Protein AF-A0A0F8XNF4-F1 (afdb_monomer)

Secondary structure (DSSP, 8-state):
----PEEEEEEEETTEEEEEETTSTTPPEEPS--TTS-HHHHHHHHHHH-TTEEEEETTT--

pLDDT: mean 81.64, std 9.49, range [46.16, 90.75]

Nearest PDB structures (foldseek):
  3bex-assembly2_C  TM=5.206E-01  e=2.665E+00  unclassified
  3djc-assembly2_D  TM=5.183E-01  e=6.423E+00  Legionella pneumophila subsp. pneumophila str. Philadelphia 1
  5tkw-assembly1_A-2  TM=4.016E-01  e=5.610E+00  Klebsiella pneumoniae subsp. pneumoniae NTUH-K2044

Sequence (62 aa):
MTDNRQRIWLDWTPEGWLAKADFTDGEWAPTSWTHLAEAEQVKRNLEAINPGYRVVVAGVER

Solvent-accessible surface area (backbone atoms only — not comparable to full-atom values): 3823 Å² total; per-residue (Å²): 134,82,86,80,54,54,44,30,40,34,45,84,49,100,90,16,41,33,38,30,45,77,83,57,82,79,56,70,42,82,43,100,52,58,75,84,62,52,70,70,58,52,40,53,52,52,29,70,78,37,73,75,39,42,64,41,44,63,94,76,57,132

Mean predicted aligned error: 5.59 Å

Structure (mmCIF, N/CA/C/O backbone):
data_AF-A0A0F8XNF4-F1
#
_entry.id   AF-A0A0F8XNF4-F1
#
loop_
_atom_site.group_PDB
_atom_site.id
_atom_site.type_symbol
_atom_site.label_atom_id
_atom_site.label_alt_id
_atom_site.label_comp_id
_atom_site.label_asym_id
_atom_site.label_entity_id
_atom_site.label_seq_id
_atom_site.pdbx_PDB_ins_code
_atom_site.Cartn_x
_atom_site.Cartn_y
_atom_site.Cartn_z
_atom_site.occupancy
_atom_site.B_iso_or_equiv
_atom_site.auth_seq_id
_atom_site.auth_comp_id
_atom_site.auth_asym_id
_atom_site.auth_atom_id
_atom_site.pdbx_PDB_model_num
ATOM 1 N N . MET A 1 1 ? -19.836 -0.415 -16.890 1.00 46.16 1 MET A N 1
ATOM 2 C CA . MET A 1 1 ? -18.960 -1.586 -17.102 1.00 46.16 1 MET A CA 1
ATOM 3 C C . MET A 1 1 ? -18.248 -1.843 -15.790 1.00 46.16 1 MET A C 1
ATOM 5 O O . MET A 1 1 ? -17.687 -0.899 -15.251 1.00 46.16 1 MET A O 1
ATOM 9 N N . THR A 1 2 ? -18.361 -3.042 -15.226 1.00 66.44 2 THR A N 1
ATOM 10 C CA . THR A 1 2 ? -17.708 -3.393 -13.956 1.00 66.44 2 THR A CA 1
ATOM 11 C C . THR A 1 2 ? -16.217 -3.606 -14.215 1.00 66.44 2 THR A C 1
ATOM 13 O O . THR A 1 2 ? -15.868 -4.343 -15.136 1.00 66.44 2 THR A O 1
ATOM 16 N N . ASP A 1 3 ? -15.343 -2.933 -13.462 1.00 73.94 3 ASP A N 1
ATOM 17 C CA . ASP A 1 3 ? -13.900 -3.189 -13.523 1.00 73.94 3 ASP A CA 1
ATOM 18 C C . ASP A 1 3 ? -13.629 -4.585 -12.939 1.00 73.94 3 ASP A C 1
ATOM 20 O O . ASP A 1 3 ? -13.793 -4.803 -11.737 1.00 73.94 3 ASP A O 1
ATOM 24 N N . ASN A 1 4 ? -13.276 -5.529 -13.816 1.00 79.00 4 ASN A N 1
ATOM 25 C CA . ASN A 1 4 ? -13.020 -6.933 -13.487 1.00 79.00 4 ASN A CA 1
ATOM 26 C C . ASN A 1 4 ? -11.522 -7.232 -13.300 1.00 79.00 4 ASN A C 1
ATOM 28 O 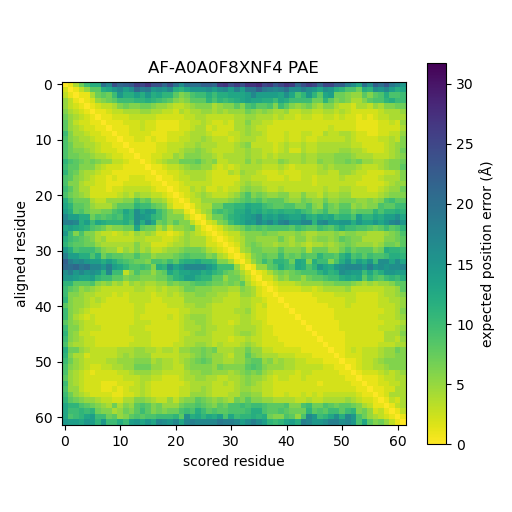O . ASN A 1 4 ? -11.134 -8.401 -13.276 1.00 79.00 4 ASN A O 1
ATOM 32 N N . ARG A 1 5 ? -10.662 -6.208 -13.218 1.00 85.44 5 ARG A N 1
ATOM 33 C CA . ARG A 1 5 ? -9.238 -6.424 -12.943 1.00 85.44 5 ARG A CA 1
ATOM 34 C C . ARG A 1 5 ? -9.044 -7.013 -11.547 1.00 85.44 5 ARG A C 1
ATOM 36 O O . ARG A 1 5 ? -9.780 -6.690 -10.612 1.00 85.44 5 ARG A O 1
ATOM 43 N N . GLN A 1 6 ? -8.025 -7.858 -11.417 1.00 87.25 6 GLN A N 1
ATOM 44 C CA . GLN A 1 6 ? -7.570 -8.353 -10.118 1.00 87.25 6 GLN A CA 1
ATOM 45 C C . GLN A 1 6 ? -7.100 -7.184 -9.251 1.00 87.25 6 GLN A C 1
ATOM 47 O O . GLN A 1 6 ? -6.608 -6.174 -9.772 1.00 87.25 6 GLN A O 1
ATOM 52 N N . ARG A 1 7 ? -7.256 -7.306 -7.931 1.00 88.81 7 ARG A N 1
ATOM 53 C CA . ARG A 1 7 ? -6.967 -6.207 -7.014 1.00 88.81 7 ARG A CA 1
ATOM 54 C C . ARG A 1 7 ? -5.639 -6.400 -6.303 1.00 88.81 7 ARG A C 1
ATOM 56 O O . ARG A 1 7 ? -5.242 -7.517 -5.972 1.00 88.81 7 ARG A O 1
ATOM 63 N N . ILE A 1 8 ? -4.983 -5.275 -6.054 1.00 90.12 8 ILE A N 1
ATOM 64 C CA . ILE A 1 8 ? -3.919 -5.141 -5.066 1.00 90.12 8 ILE A CA 1
ATOM 65 C C . ILE A 1 8 ? -4.479 -4.260 -3.956 1.00 90.12 8 ILE A C 1
ATOM 67 O O . ILE A 1 8 ? -4.751 -3.080 -4.160 1.00 90.12 8 ILE A O 1
ATOM 71 N N . TRP A 1 9 ? -4.680 -4.843 -2.789 1.00 90.50 9 TRP A N 1
ATOM 72 C CA . TRP A 1 9 ? -5.053 -4.131 -1.582 1.00 90.50 9 TRP A CA 1
ATOM 73 C C . TRP A 1 9 ? -3.833 -3.400 -1.046 1.00 90.50 9 TRP A C 1
ATOM 75 O O . TRP A 1 9 ? -2.748 -3.975 -0.997 1.00 90.50 9 TRP A O 1
ATOM 85 N N . LEU A 1 10 ? -4.017 -2.142 -0.668 1.00 90.38 10 LEU A N 1
ATOM 86 C CA . LEU A 1 10 ? -2.995 -1.283 -0.089 1.00 90.38 10 LEU A CA 1
ATOM 87 C C . LEU A 1 10 ? -3.456 -0.850 1.302 1.00 90.38 10 LEU A C 1
ATOM 89 O O . LEU A 1 10 ? -4.548 -0.295 1.427 1.00 90.38 10 LEU A O 1
ATOM 93 N N . ASP A 1 11 ? -2.633 -1.087 2.320 1.00 90.75 11 ASP A N 1
ATOM 94 C CA . ASP A 1 11 ? -2.931 -0.713 3.705 1.00 90.75 11 ASP A CA 1
ATOM 95 C C . ASP A 1 11 ? -1.750 0.014 4.357 1.00 90.75 11 ASP A C 1
ATOM 97 O O . ASP A 1 11 ? -0.583 -0.247 4.040 1.00 90.75 11 ASP A O 1
ATOM 101 N N . TRP A 1 12 ? -2.058 0.961 5.243 1.00 87.56 12 TRP A N 1
ATOM 102 C CA . TRP A 1 12 ? -1.052 1.756 5.942 1.00 87.56 12 TRP A CA 1
ATOM 103 C C . TRP A 1 12 ? -0.735 1.147 7.301 1.00 87.56 12 TRP A C 1
ATOM 105 O O . TRP A 1 12 ? -1.626 0.853 8.096 1.00 87.56 12 TRP A O 1
ATOM 115 N N . THR A 1 13 ? 0.553 1.054 7.611 1.00 85.12 13 THR A N 1
ATOM 116 C CA . THR A 1 13 ? 1.042 0.714 8.946 1.00 85.12 13 THR A CA 1
ATOM 117 C C . THR A 1 13 ? 2.022 1.777 9.436 1.00 85.12 13 THR A C 1
ATOM 119 O O . THR A 1 13 ? 2.597 2.506 8.622 1.00 85.12 13 THR A O 1
ATOM 122 N N . PRO A 1 14 ? 2.306 1.841 10.750 1.00 84.50 14 PRO A N 1
ATOM 123 C CA . PRO A 1 14 ? 3.375 2.691 11.267 1.00 84.50 14 PRO A CA 1
ATOM 124 C C . PRO A 1 14 ? 4.744 2.438 10.617 1.00 84.50 14 PRO A C 1
ATOM 126 O O . PRO A 1 14 ? 5.576 3.341 10.627 1.00 84.50 14 PRO A O 1
ATOM 129 N N . GLU A 1 15 ? 4.969 1.249 10.042 1.00 80.94 15 GLU A N 1
ATOM 130 C CA . GLU A 1 15 ? 6.205 0.839 9.359 1.00 80.94 15 GLU A CA 1
ATOM 131 C C . GLU A 1 15 ? 6.229 1.175 7.854 1.00 80.94 15 GLU A C 1
ATOM 133 O O . GLU A 1 15 ? 7.249 0.994 7.194 1.00 80.94 15 GLU A O 1
ATOM 138 N N . GLY A 1 16 ? 5.129 1.704 7.30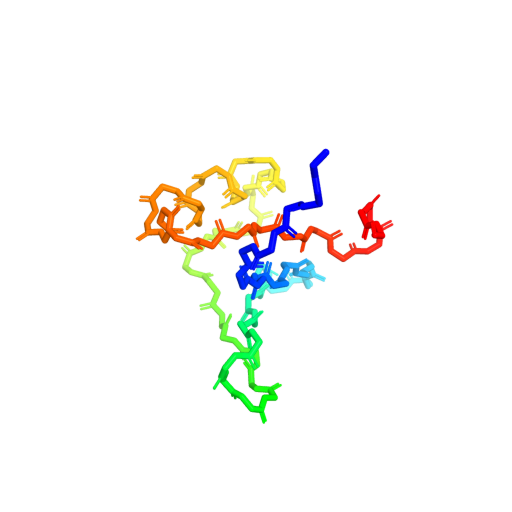6 1.00 86.19 16 GLY A N 1
ATOM 139 C CA . GLY A 1 16 ? 4.986 2.048 5.892 1.00 86.19 16 GLY A CA 1
ATOM 140 C C . GLY A 1 16 ? 3.798 1.354 5.229 1.00 86.19 16 GLY A C 1
ATOM 141 O O . GLY A 1 16 ? 2.864 0.890 5.887 1.00 86.19 16 GLY A O 1
ATOM 142 N N . TRP A 1 17 ? 3.824 1.309 3.899 1.00 90.00 17 TRP A N 1
ATOM 143 C CA . TRP A 1 17 ? 2.743 0.746 3.094 1.00 90.00 17 TRP A CA 1
ATOM 144 C C . TRP A 1 17 ? 2.918 -0.760 2.886 1.00 90.00 17 TRP A C 1
ATOM 146 O O . TRP A 1 17 ? 3.990 -1.229 2.490 1.00 90.00 17 TRP A O 1
ATOM 156 N N . LEU A 1 18 ? 1.845 -1.519 3.091 1.00 89.62 18 LEU A N 1
ATOM 157 C CA . LEU A 1 18 ? 1.778 -2.945 2.786 1.00 89.62 18 LEU A CA 1
ATOM 158 C C . LEU A 1 18 ? 0.864 -3.169 1.585 1.00 89.62 18 LEU A C 1
ATOM 160 O O . LEU A 1 18 ? -0.168 -2.513 1.471 1.00 89.62 18 LEU A O 1
ATOM 164 N N . ALA A 1 19 ? 1.220 -4.113 0.712 1.00 88.75 19 ALA A N 1
ATOM 165 C CA . ALA A 1 19 ? 0.379 -4.520 -0.409 1.00 88.75 19 ALA A CA 1
ATOM 166 C C . ALA A 1 19 ? 0.073 -6.019 -0.376 1.00 88.75 19 ALA A C 1
ATOM 168 O O . ALA A 1 19 ? 0.927 -6.831 -0.021 1.00 88.75 19 ALA A O 1
ATOM 169 N N . LYS A 1 20 ? -1.142 -6.387 -0.782 1.00 89.00 20 LYS A N 1
ATOM 170 C CA . LYS A 1 20 ? -1.591 -7.776 -0.910 1.00 89.00 20 LYS A CA 1
ATOM 171 C C . LYS A 1 20 ? -2.407 -7.936 -2.179 1.00 89.00 20 LYS A C 1
ATOM 173 O O . LYS A 1 20 ? -3.386 -7.222 -2.372 1.00 89.00 20 LYS A O 1
ATOM 178 N N . ALA A 1 21 ? -2.036 -8.878 -3.034 1.00 85.25 21 ALA A N 1
ATOM 179 C CA . ALA A 1 21 ? -2.797 -9.162 -4.242 1.00 85.25 21 ALA A CA 1
ATOM 180 C C . ALA A 1 21 ? -3.810 -10.290 -4.008 1.00 85.25 21 ALA A C 1
ATOM 182 O O . ALA A 1 21 ? -3.598 -11.160 -3.165 1.00 85.25 21 ALA A O 1
ATOM 183 N N . ASP A 1 22 ? -4.895 -10.316 -4.783 1.00 80.94 22 ASP A N 1
ATOM 184 C CA . ASP A 1 22 ? -5.923 -11.365 -4.662 1.00 80.94 22 ASP A CA 1
ATOM 185 C C . ASP A 1 22 ? -5.375 -12.793 -4.918 1.00 80.94 22 ASP A C 1
ATOM 187 O O . ASP A 1 22 ? -5.967 -13.765 -4.460 1.00 80.94 22 ASP A O 1
ATOM 191 N N . PHE A 1 23 ? -4.246 -12.943 -5.623 1.00 74.81 23 PHE A N 1
ATOM 192 C CA . PHE A 1 23 ? -3.647 -14.243 -5.965 1.00 74.81 23 PHE A CA 1
ATOM 193 C C . PHE A 1 23 ? -2.524 -14.703 -5.019 1.00 74.81 23 PHE A C 1
ATOM 195 O O . PHE A 1 23 ? -2.065 -15.835 -5.149 1.00 74.81 23 PHE A O 1
ATOM 202 N N . THR A 1 24 ? -2.062 -13.865 -4.081 1.00 68.88 24 THR A N 1
ATOM 203 C CA . THR A 1 24 ?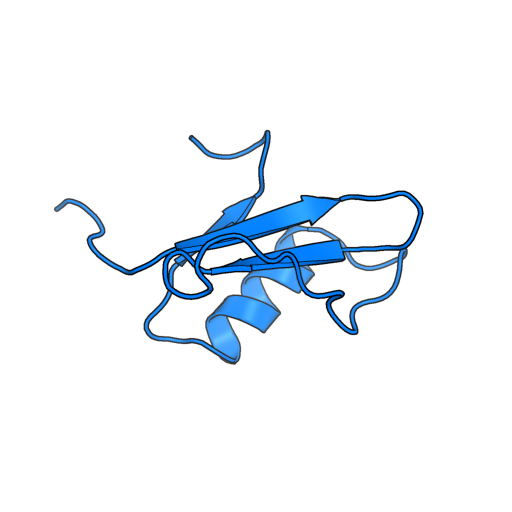 -0.987 -14.232 -3.132 1.00 68.88 24 THR A CA 1
ATOM 204 C C . THR A 1 24 ? -1.498 -14.989 -1.902 1.00 68.88 24 THR A C 1
ATOM 206 O O . THR A 1 24 ? -0.798 -15.078 -0.899 1.00 68.88 24 THR A O 1
ATOM 209 N N . ASP A 1 25 ? -2.727 -15.507 -1.967 1.00 64.69 25 ASP A N 1
ATOM 210 C CA . ASP A 1 25 ? -3.374 -16.384 -0.980 1.00 64.69 25 ASP A CA 1
ATOM 211 C C . ASP A 1 25 ? -3.214 -15.965 0.492 1.00 64.69 25 ASP A C 1
ATOM 213 O O . ASP A 1 25 ? -3.152 -16.787 1.400 1.00 64.69 25 ASP A O 1
ATOM 217 N N . GLY A 1 26 ? -3.153 -14.657 0.759 1.00 65.25 26 GLY A N 1
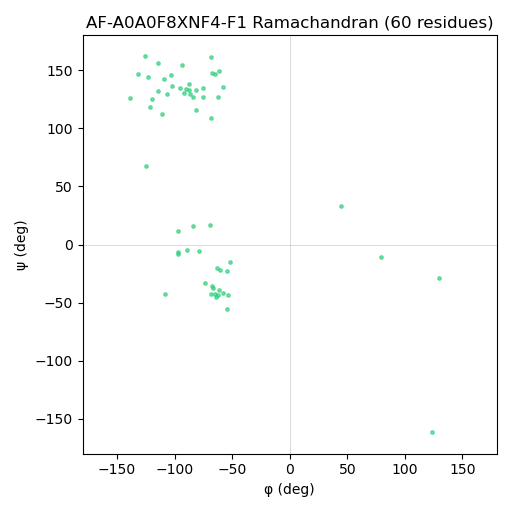ATOM 218 C CA . GLY A 1 26 ? -3.186 -14.158 2.131 1.00 65.25 26 GLY A CA 1
ATOM 219 C C . GLY A 1 26 ? -2.095 -13.175 2.517 1.00 65.25 26 GLY A C 1
ATOM 220 O O . GLY A 1 26 ? -2.363 -12.337 3.382 1.00 65.25 26 GLY A O 1
ATOM 221 N N . GLU A 1 27 ? -0.920 -13.245 1.896 1.00 79.00 27 GLU A N 1
ATOM 222 C CA . GLU A 1 27 ? 0.265 -12.595 2.457 1.00 79.00 27 GLU A CA 1
ATOM 223 C C . GLU A 1 27 ? 0.398 -11.130 2.033 1.00 79.00 27 GLU A C 1
ATOM 225 O O . GLU A 1 27 ? 0.315 -10.780 0.852 1.00 79.00 27 GLU A O 1
ATOM 230 N N . TRP A 1 28 ? 0.591 -10.272 3.037 1.00 83.88 28 TRP A N 1
ATOM 231 C CA . TRP A 1 28 ? 0.956 -8.873 2.863 1.00 83.88 28 TRP A CA 1
ATOM 232 C C . TRP A 1 28 ? 2.468 -8.770 2.698 1.00 83.88 28 TRP A C 1
ATOM 234 O O . TRP A 1 28 ? 3.220 -9.244 3.549 1.00 83.88 28 TRP A O 1
ATOM 244 N N . ALA A 1 29 ? 2.906 -8.119 1.626 1.00 81.38 29 ALA A N 1
ATOM 245 C CA . ALA A 1 29 ? 4.309 -7.827 1.393 1.00 81.38 29 ALA A CA 1
ATOM 246 C C . ALA A 1 29 ? 4.601 -6.357 1.732 1.00 81.38 29 ALA A C 1
ATOM 248 O O . ALA A 1 29 ? 3.823 -5.474 1.337 1.00 81.38 29 ALA A O 1
ATOM 249 N N . PRO A 1 30 ? 5.717 -6.067 2.428 1.00 79.06 30 PRO A N 1
ATOM 250 C CA . PRO A 1 30 ? 6.165 -4.701 2.606 1.00 79.06 30 PRO A CA 1
ATOM 251 C C . PRO A 1 30 ? 6.476 -4.119 1.242 1.00 79.06 30 PRO A C 1
ATOM 253 O O . PRO A 1 30 ? 7.230 -4.683 0.444 1.00 79.06 30 PRO A O 1
ATOM 256 N N . THR A 1 31 ? 5.879 -2.975 0.970 1.00 79.00 31 THR A N 1
ATOM 257 C CA . THR A 1 31 ? 6.206 -2.255 -0.240 1.00 79.00 31 THR A CA 1
ATOM 258 C C . THR A 1 31 ? 7.390 -1.347 0.038 1.00 79.00 31 THR A C 1
ATOM 260 O O . THR A 1 31 ? 7.463 -0.719 1.089 1.00 79.00 31 THR A O 1
ATOM 263 N N . SER A 1 32 ? 8.348 -1.259 -0.885 1.00 67.88 32 SER A N 1
ATOM 264 C CA . SER A 1 32 ? 9.573 -0.466 -0.687 1.00 67.88 32 SER A CA 1
ATOM 265 C C . SER A 1 32 ? 9.338 1.058 -0.670 1.00 67.88 32 SER A C 1
ATOM 267 O O . SER A 1 32 ? 10.281 1.827 -0.858 1.00 67.88 32 SER A O 1
ATOM 269 N N . TRP A 1 33 ? 8.097 1.517 -0.485 1.00 71.88 33 TRP A N 1
ATOM 270 C CA . TRP A 1 33 ? 7.744 2.927 -0.381 1.00 71.88 33 TRP A CA 1
ATOM 271 C C . TRP A 1 33 ? 7.772 3.365 1.080 1.00 71.88 33 TRP A C 1
ATOM 273 O O . TRP A 1 33 ? 7.228 2.720 1.971 1.00 71.88 33 TRP A O 1
ATOM 283 N N . THR A 1 34 ? 8.457 4.476 1.321 1.00 65.38 34 THR A N 1
ATOM 284 C CA . THR A 1 34 ? 8.733 4.982 2.663 1.00 65.38 34 THR A CA 1
ATOM 285 C C . THR A 1 34 ? 7.464 5.481 3.361 1.00 65.38 34 THR A C 1
ATOM 287 O O . THR A 1 34 ? 6.479 5.844 2.718 1.00 65.38 34 THR A O 1
ATOM 290 N N . HIS A 1 35 ? 7.529 5.603 4.690 1.00 67.00 35 HIS A N 1
ATOM 291 C CA . HIS A 1 35 ? 6.501 6.191 5.566 1.00 67.00 35 HIS A CA 1
ATOM 292 C C . HIS A 1 35 ? 6.028 7.599 5.150 1.00 67.00 35 HIS A C 1
ATOM 294 O O . HIS A 1 35 ? 5.030 8.094 5.665 1.00 67.00 35 HIS A O 1
ATOM 300 N N . LEU A 1 36 ? 6.772 8.267 4.264 1.00 73.12 36 LEU A N 1
ATOM 301 C CA . LEU A 1 36 ? 6.536 9.641 3.826 1.00 73.12 36 LEU A CA 1
ATOM 302 C C . LEU A 1 36 ? 5.754 9.728 2.506 1.00 73.12 36 LEU A C 1
ATOM 304 O O . LEU A 1 36 ? 5.428 10.830 2.072 1.00 73.12 36 LEU A O 1
ATOM 308 N N . ALA A 1 37 ? 5.487 8.603 1.836 1.00 83.44 37 ALA A N 1
ATOM 309 C CA . ALA A 1 37 ? 4.767 8.598 0.568 1.00 83.44 37 ALA A CA 1
ATOM 310 C C . ALA A 1 37 ? 3.246 8.681 0.780 1.00 83.44 37 ALA A C 1
ATOM 312 O O . ALA A 1 37 ? 2.676 7.922 1.564 1.00 83.44 37 ALA A O 1
ATOM 313 N N . GLU A 1 38 ? 2.579 9.567 0.038 1.00 88.06 38 GLU A N 1
ATOM 314 C CA . GLU A 1 38 ? 1.115 9.660 0.027 1.00 88.06 38 GLU A CA 1
ATOM 315 C C . GLU A 1 38 ? 0.471 8.423 -0.620 1.00 88.06 38 GLU A C 1
ATOM 317 O O . GLU A 1 38 ? 1.000 7.871 -1.590 1.00 88.06 38 GLU A O 1
ATOM 322 N N . ALA A 1 39 ? -0.715 8.036 -0.138 1.00 85.44 39 ALA A N 1
ATOM 323 C CA . ALA A 1 39 ? -1.459 6.869 -0.625 1.00 85.44 39 ALA A CA 1
ATOM 324 C C . ALA A 1 39 ? -1.674 6.895 -2.150 1.00 85.44 39 ALA A C 1
ATOM 326 O O . ALA A 1 39 ? -1.450 5.897 -2.830 1.00 85.44 39 ALA A O 1
ATOM 327 N N . GLU A 1 40 ? -2.036 8.057 -2.700 1.00 88.25 40 GLU A N 1
ATOM 328 C CA . GLU A 1 40 ? -2.226 8.272 -4.141 1.00 88.25 40 GLU A CA 1
ATOM 329 C C . GLU A 1 40 ? -0.943 8.039 -4.949 1.00 88.25 40 GLU A C 1
ATOM 331 O O . GLU A 1 40 ? -0.979 7.463 -6.037 1.00 88.25 40 GLU A O 1
ATOM 336 N N . GLN A 1 41 ? 0.215 8.449 -4.425 1.00 89.00 41 GLN A N 1
ATOM 337 C CA . GLN A 1 41 ? 1.489 8.215 -5.101 1.00 89.00 41 GLN A CA 1
ATOM 338 C C . GLN A 1 41 ? 1.839 6.726 -5.113 1.00 89.00 41 GLN A C 1
ATOM 340 O O . GLN A 1 41 ? 2.281 6.204 -6.139 1.00 89.00 41 GLN A O 1
ATOM 345 N N . VAL A 1 42 ? 1.624 6.039 -3.991 1.00 88.44 42 VAL A N 1
ATOM 346 C CA . VAL A 1 42 ? 1.868 4.598 -3.878 1.00 88.44 42 VAL A CA 1
ATOM 347 C C . VAL A 1 42 ? 0.928 3.810 -4.785 1.00 88.44 42 VAL A C 1
ATOM 349 O O . VAL A 1 42 ? 1.385 2.933 -5.517 1.00 88.44 42 VAL A O 1
ATOM 352 N N . LYS A 1 43 ? -0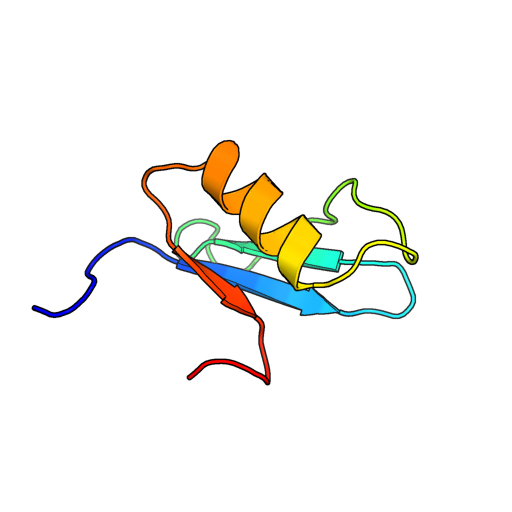.352 4.191 -4.825 1.00 89.19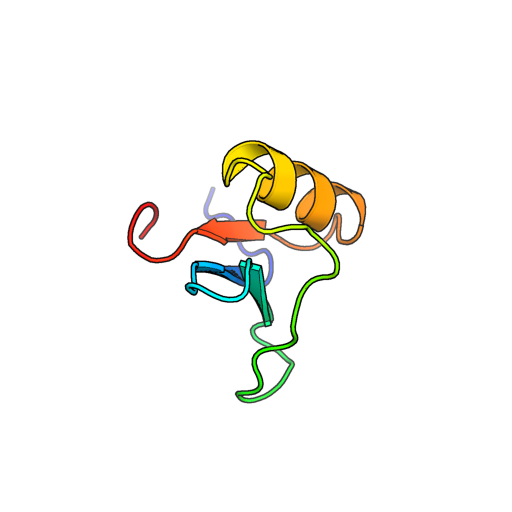 43 LYS A N 1
ATOM 353 C CA . LYS A 1 43 ? -1.355 3.650 -5.745 1.00 89.19 43 LYS A CA 1
ATOM 354 C C . LYS A 1 43 ? -0.900 3.758 -7.198 1.00 89.19 43 LYS A C 1
ATOM 356 O O . LYS A 1 43 ? -0.786 2.738 -7.872 1.00 89.19 43 LYS A O 1
ATOM 361 N N . ARG A 1 44 ? -0.554 4.967 -7.658 1.00 89.62 44 ARG A N 1
ATOM 362 C CA . ARG A 1 44 ? -0.077 5.189 -9.034 1.00 89.62 44 ARG A CA 1
ATOM 363 C C . ARG A 1 44 ? 1.164 4.364 -9.361 1.00 89.62 44 ARG A C 1
ATOM 365 O O . ARG A 1 44 ? 1.246 3.800 -10.447 1.00 89.62 44 ARG A O 1
ATOM 372 N N . ASN A 1 45 ? 2.118 4.274 -8.435 1.00 89.94 45 ASN A N 1
ATOM 373 C CA . ASN A 1 45 ? 3.327 3.476 -8.635 1.00 89.94 45 ASN A CA 1
ATOM 374 C C . ASN A 1 45 ? 3.001 1.981 -8.761 1.00 89.94 45 ASN A C 1
ATOM 376 O O . ASN A 1 45 ? 3.505 1.321 -9.667 1.00 89.94 45 ASN A O 1
ATOM 380 N N . LEU A 1 46 ? 2.144 1.452 -7.885 1.00 87.44 46 LEU A N 1
ATOM 381 C CA . LEU A 1 46 ? 1.720 0.053 -7.928 1.00 87.44 46 LEU A CA 1
ATOM 382 C C . LEU A 1 46 ? 0.970 -0.283 -9.216 1.00 87.44 46 LEU A C 1
ATOM 384 O O . LEU A 1 46 ? 1.250 -1.322 -9.810 1.00 87.44 46 LEU A O 1
ATOM 388 N N . GLU A 1 47 ? 0.065 0.587 -9.665 1.00 89.69 47 GLU A N 1
ATOM 389 C CA . GLU A 1 47 ? -0.663 0.411 -10.927 1.00 89.69 47 GLU A CA 1
ATOM 390 C C . GLU A 1 47 ? 0.265 0.531 -12.144 1.00 89.69 47 GLU A C 1
ATOM 392 O O . GLU A 1 47 ? 0.106 -0.217 -13.105 1.00 89.69 47 GLU A O 1
ATOM 397 N N . ALA A 1 48 ? 1.275 1.407 -12.100 1.00 89.56 48 ALA A N 1
ATOM 398 C CA . ALA A 1 48 ? 2.274 1.522 -13.164 1.00 89.56 48 ALA A CA 1
ATOM 399 C C . ALA A 1 48 ? 3.157 0.267 -13.280 1.00 89.56 48 ALA A C 1
ATOM 401 O O . ALA A 1 48 ? 3.495 -0.148 -14.387 1.00 89.56 48 ALA A O 1
ATOM 402 N N . ILE A 1 49 ? 3.514 -0.352 -12.149 1.00 87.56 49 ILE A N 1
ATOM 403 C CA . ILE A 1 49 ? 4.279 -1.611 -12.113 1.00 87.56 49 ILE A CA 1
ATOM 404 C C . ILE A 1 49 ? 3.392 -2.799 -12.515 1.00 87.56 49 ILE A C 1
ATOM 406 O O . ILE A 1 49 ? 3.868 -3.746 -13.139 1.00 87.56 49 ILE A O 1
ATOM 410 N N . ASN A 1 50 ? 2.099 -2.741 -12.187 1.00 85.88 50 ASN A N 1
ATOM 411 C CA . ASN A 1 50 ? 1.137 -3.824 -12.371 1.00 85.88 50 ASN A CA 1
ATOM 412 C C . ASN A 1 50 ? -0.074 -3.358 -13.208 1.00 85.88 50 ASN A C 1
ATOM 414 O O . ASN A 1 50 ? -1.192 -3.314 -12.694 1.00 85.88 50 ASN A O 1
ATOM 418 N N . PRO A 1 51 ? 0.093 -3.052 -14.509 1.00 84.00 51 PRO A N 1
ATOM 419 C CA . PRO A 1 51 ? -0.949 -2.414 -15.328 1.00 84.00 51 PRO A CA 1
ATOM 420 C C . PRO A 1 51 ? -2.223 -3.259 -15.513 1.00 84.00 51 PRO A C 1
ATOM 422 O O . PRO A 1 51 ? -3.287 -2.729 -15.831 1.00 84.00 51 PRO A O 1
ATOM 425 N N . GLY A 1 52 ? -2.141 -4.577 -15.298 1.00 85.75 52 GLY A N 1
ATOM 426 C CA . GLY A 1 52 ? -3.293 -5.487 -15.315 1.00 85.75 52 GLY A CA 1
ATOM 427 C C . GLY A 1 52 ? -4.145 -5.466 -14.042 1.00 85.75 52 GLY A C 1
ATOM 428 O O . GLY A 1 52 ? -5.189 -6.117 -14.000 1.00 85.75 52 GLY A O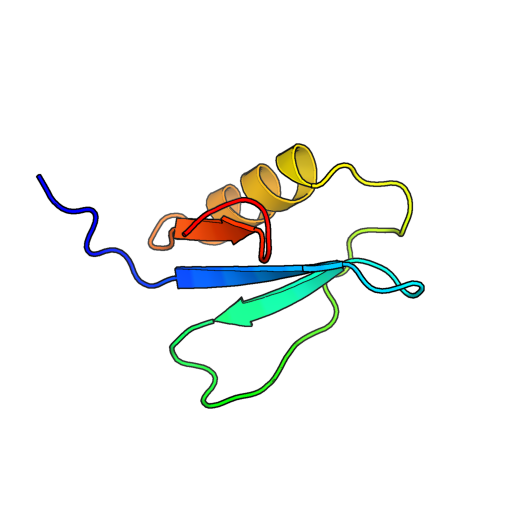 1
ATOM 429 N N . TYR A 1 53 ? -3.719 -4.727 -13.018 1.00 85.56 53 TYR A N 1
ATOM 430 C CA . TYR A 1 53 ? -4.324 -4.726 -11.695 1.00 85.56 53 TYR A CA 1
ATOM 431 C C . TYR A 1 53 ? -4.953 -3.376 -11.380 1.00 85.56 53 TYR A C 1
ATOM 433 O O . TYR A 1 53 ? -4.592 -2.339 -11.940 1.00 85.56 53 TYR A O 1
ATOM 441 N N . ARG A 1 54 ? -5.915 -3.403 -10.464 1.00 89.44 5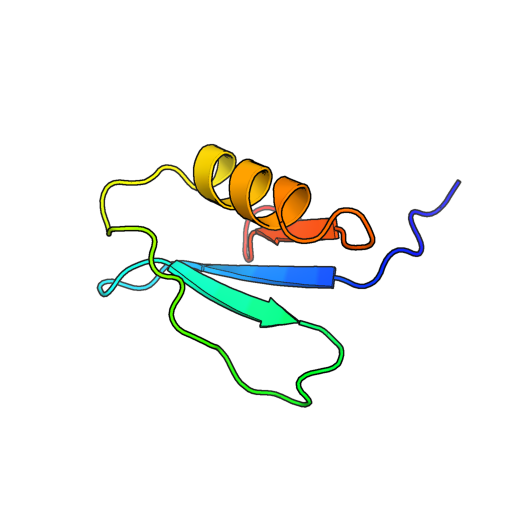4 ARG A N 1
ATOM 442 C CA . ARG A 1 54 ? -6.458 -2.211 -9.820 1.00 89.44 54 ARG A CA 1
ATOM 443 C C . ARG A 1 54 ? -5.940 -2.163 -8.393 1.00 89.44 54 ARG A C 1
ATOM 445 O O . ARG A 1 54 ? -6.083 -3.141 -7.662 1.00 89.44 54 ARG A O 1
ATOM 452 N N . VAL A 1 55 ? -5.393 -1.032 -7.974 1.00 88.88 55 VAL A N 1
ATOM 453 C CA . VAL A 1 55 ? -4.994 -0.864 -6.575 1.00 88.88 55 VAL A CA 1
ATOM 454 C C . VAL A 1 55 ? -6.166 -0.282 -5.789 1.00 88.88 55 VAL A C 1
ATOM 456 O O . VAL A 1 55 ? -6.825 0.655 -6.242 1.00 88.88 55 VAL A O 1
ATOM 459 N N . VAL A 1 56 ? -6.449 -0.862 -4.626 1.00 89.88 56 VAL A N 1
ATOM 460 C CA . VAL A 1 56 ? -7.550 -0.472 -3.739 1.00 89.88 56 VAL A CA 1
ATOM 461 C C . VAL A 1 56 ? -6.970 -0.088 -2.389 1.00 89.88 56 VAL A C 1
ATOM 463 O O . VAL A 1 56 ? -6.359 -0.919 -1.719 1.00 89.88 56 VAL A O 1
ATOM 466 N N . VAL A 1 57 ? -7.167 1.166 -1.986 1.00 88.00 57 VAL A N 1
ATOM 467 C CA . VAL A 1 57 ? -6.717 1.646 -0.675 1.00 88.00 57 V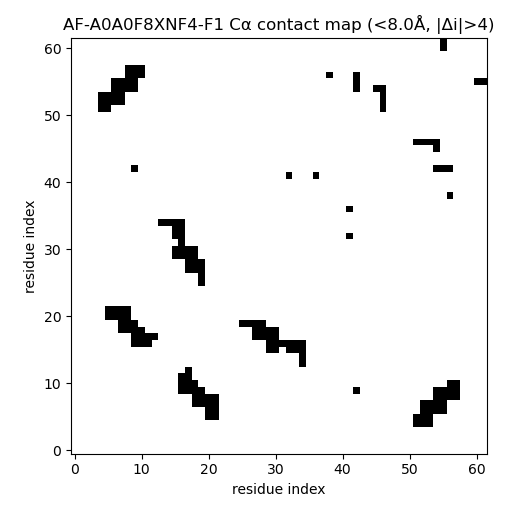AL A CA 1
ATOM 468 C C . VAL A 1 57 ? -7.735 1.238 0.390 1.00 88.00 57 VAL A C 1
ATOM 470 O O . VAL A 1 57 ? -8.890 1.681 0.366 1.00 88.00 57 VAL A O 1
ATOM 473 N N . ALA A 1 58 ? -7.314 0.382 1.323 1.00 83.62 58 ALA A N 1
ATOM 474 C CA . ALA A 1 58 ? -8.154 -0.106 2.407 1.00 83.62 58 ALA A CA 1
ATOM 475 C C . ALA A 1 58 ? -8.685 1.065 3.254 1.00 83.62 58 ALA A C 1
ATOM 477 O O . ALA A 1 58 ? -7.972 2.016 3.561 1.00 83.62 58 ALA A O 1
ATOM 478 N N . GLY A 1 59 ? -9.976 1.026 3.593 1.00 74.50 59 GLY A N 1
ATOM 479 C CA . GLY A 1 59 ? -10.633 2.068 4.393 1.00 74.50 59 GLY A CA 1
ATOM 480 C C . GLY A 1 59 ? -11.031 3.342 3.633 1.00 74.50 59 GLY A C 1
ATOM 481 O O . GLY A 1 59 ? -11.811 4.126 4.170 1.00 74.50 59 GLY A O 1
ATOM 482 N N . VAL A 1 60 ? -10.573 3.528 2.390 1.00 75.69 60 VAL A N 1
ATOM 483 C CA . VAL A 1 60 ? -10.941 4.667 1.525 1.00 75.69 60 VAL A CA 1
ATOM 484 C C . VAL A 1 60 ? -11.859 4.221 0.387 1.00 75.69 60 VAL A C 1
ATOM 486 O O . VAL A 1 60 ? -12.851 4.885 0.089 1.00 75.69 60 VAL A O 1
ATOM 489 N N . GLU A 1 61 ? -11.559 3.077 -0.227 1.00 68.62 61 GLU A N 1
ATOM 490 C CA . GLU A 1 61 ? -12.292 2.543 -1.375 1.00 68.62 61 GLU A CA 1
ATOM 491 C C . GLU A 1 61 ? -12.995 1.223 -0.994 1.00 68.62 61 GLU A C 1
ATOM 493 O O . GLU A 1 61 ? -12.388 0.348 -0.374 1.00 68.62 61 GLU A O 1
ATOM 498 N N . ARG A 1 62 ? -14.287 1.088 -1.339 1.00 58.50 62 ARG A N 1
ATOM 499 C CA . ARG A 1 62 ? -15.066 -0.163 -1.244 1.00 58.50 62 ARG A CA 1
ATOM 500 C C . ARG A 1 62 ? -15.304 -0.764 -2.624 1.00 58.50 62 ARG A C 1
ATOM 502 O O . ARG A 1 62 ? -15.525 0.019 -3.577 1.00 58.50 62 ARG A O 1
#

Organism: NCBI:txid412755

Radius of gyration: 11.2 Å; Cα contacts (8 Å, |Δi|>4): 85; chains: 1; bounding box: 28×26×28 Å

Foldseek 3Di:
DDPPFWEWEWEADPQGIWIDTPPVVDDIDDDPDGPPDDPVRVQVVVCVVVVSYHYDYPPPHD